Protein AF-A0A920SYB2-F1 (afdb_monomer_lite)

Structure (mmCIF, N/CA/C/O backbone):
data_AF-A0A920SYB2-F1
#
_entry.id   AF-A0A920SYB2-F1
#
loop_
_atom_site.group_PDB
_atom_site.id
_atom_site.type_symbol
_atom_site.label_atom_id
_atom_site.label_alt_id
_atom_site.label_comp_id
_atom_site.label_asym_id
_atom_site.label_entity_id
_atom_site.label_seq_id
_atom_site.pdbx_PDB_ins_code
_atom_site.Cartn_x
_atom_site.Cartn_y
_atom_site.Cartn_z
_atom_site.occupancy
_atom_site.B_iso_or_equiv
_atom_site.auth_seq_id
_atom_site.auth_comp_id
_atom_site.auth_asym_id
_atom_site.auth_atom_id
_atom_site.pdbx_PDB_model_num
ATOM 1 N N . MET A 1 1 ? 16.300 9.277 -24.976 1.00 29.19 1 MET A N 1
ATOM 2 C CA . MET A 1 1 ? 16.272 8.380 -23.801 1.00 29.19 1 MET A CA 1
ATOM 3 C C . MET A 1 1 ? 15.050 8.749 -22.967 1.00 29.19 1 MET A C 1
ATOM 5 O O . MET A 1 1 ? 15.183 9.072 -21.801 1.00 29.19 1 MET A O 1
ATOM 9 N N . ASP A 1 2 ? 13.871 8.707 -23.592 1.00 27.98 2 ASP A N 1
ATOM 10 C CA . ASP A 1 2 ? 12.593 9.144 -23.015 1.00 27.98 2 ASP A CA 1
ATOM 11 C C . ASP A 1 2 ? 11.549 8.061 -23.288 1.00 27.98 2 ASP A C 1
ATOM 13 O O . ASP A 1 2 ? 10.750 8.169 -24.210 1.00 27.98 2 ASP A O 1
ATOM 17 N N . LEU A 1 3 ? 11.624 6.954 -22.547 1.00 25.33 3 LEU A N 1
ATOM 18 C CA . LEU A 1 3 ? 10.639 5.864 -22.627 1.00 25.33 3 LEU A CA 1
ATOM 19 C C . LEU A 1 3 ? 10.120 5.426 -21.245 1.00 25.33 3 LEU A C 1
ATOM 21 O O . LEU A 1 3 ? 9.492 4.381 -21.131 1.00 25.33 3 LEU A O 1
ATOM 25 N N . CYS A 1 4 ? 10.354 6.217 -20.192 1.00 26.23 4 CYS A N 1
ATOM 26 C CA . CYS A 1 4 ? 9.913 5.891 -18.826 1.00 26.23 4 CYS A CA 1
ATOM 27 C C . CYS A 1 4 ? 8.772 6.771 -18.297 1.00 26.23 4 CYS A C 1
ATOM 29 O O . CYS A 1 4 ? 8.444 6.679 -17.117 1.00 26.23 4 CYS A O 1
ATOM 31 N N . HIS A 1 5 ? 8.159 7.604 -19.134 1.00 28.88 5 HIS A N 1
ATOM 32 C CA . HIS A 1 5 ? 7.023 8.420 -18.729 1.00 28.88 5 HIS A CA 1
ATOM 33 C C . HIS A 1 5 ? 5.733 7.845 -19.328 1.00 28.88 5 HIS A C 1
ATOM 35 O O . HIS A 1 5 ? 5.511 7.932 -20.527 1.00 28.88 5 HIS A O 1
ATOM 41 N N . GLU A 1 6 ? 4.947 7.201 -18.453 1.00 29.91 6 GLU A N 1
ATOM 42 C CA . GLU A 1 6 ? 3.501 7.446 -18.245 1.00 29.91 6 GLU A CA 1
ATOM 43 C C . GLU A 1 6 ? 2.546 6.239 -18.191 1.00 29.91 6 GLU A C 1
ATOM 45 O O . GLU A 1 6 ? 1.572 6.329 -17.450 1.00 29.91 6 GLU A O 1
ATOM 50 N N . ASP A 1 7 ? 2.845 5.065 -18.761 1.00 31.47 7 ASP A N 1
ATOM 51 C CA . ASP A 1 7 ? 1.792 4.021 -18.864 1.00 31.47 7 ASP A CA 1
ATOM 52 C C . ASP A 1 7 ? 1.946 2.779 -17.961 1.00 31.47 7 ASP A C 1
ATOM 54 O O . ASP A 1 7 ? 1.024 1.972 -17.847 1.00 31.47 7 ASP A O 1
ATOM 58 N N . TRP A 1 8 ? 3.081 2.603 -17.274 1.00 35.00 8 TRP A N 1
ATOM 59 C CA . TRP A 1 8 ? 3.390 1.341 -16.565 1.00 35.00 8 TRP A CA 1
ATOM 60 C C . TRP A 1 8 ? 3.273 1.406 -15.035 1.00 35.00 8 TRP A C 1
ATOM 62 O O . TRP A 1 8 ? 3.263 0.369 -14.371 1.00 35.00 8 TRP A O 1
ATOM 72 N N . TYR A 1 9 ? 3.136 2.611 -14.474 1.00 39.12 9 TYR A N 1
ATOM 73 C CA . TYR A 1 9 ? 2.966 2.852 -13.035 1.00 39.12 9 TYR A CA 1
ATOM 74 C C . TYR A 1 9 ? 1.532 3.164 -12.620 1.00 39.12 9 TYR A C 1
ATOM 76 O O . TYR A 1 9 ? 1.286 3.553 -11.479 1.00 39.12 9 TYR A O 1
ATOM 84 N N . GLY A 1 10 ? 0.563 2.921 -13.501 1.00 37.44 10 GLY A N 1
ATOM 85 C CA . GLY A 1 10 ? -0.808 2.702 -13.078 1.00 37.44 10 GLY A CA 1
ATOM 86 C C . GLY A 1 10 ? -0.869 1.387 -12.312 1.00 37.44 10 GLY A C 1
ATOM 87 O O . GLY A 1 10 ? -1.329 0.382 -12.847 1.00 37.44 10 GLY A O 1
ATOM 88 N N . SER A 1 11 ? -0.395 1.366 -11.060 1.00 42.59 11 SER A N 1
ATOM 89 C CA . SER A 1 11 ? -0.890 0.387 -10.107 1.00 42.59 11 SER A CA 1
ATOM 90 C C . SER A 1 11 ? -2.401 0.540 -10.171 1.00 42.59 11 SER A C 1
ATOM 92 O O . SER A 1 11 ? -2.944 1.526 -9.669 1.00 42.59 11 SER A O 1
ATOM 94 N N . GLN A 1 12 ? -3.084 -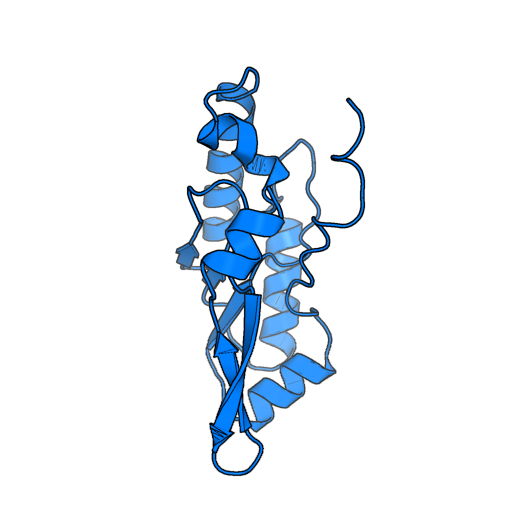0.401 -10.817 1.00 45.69 12 GLN A N 1
ATOM 95 C CA . GLN A 1 12 ? -4.486 -0.666 -10.545 1.00 45.69 12 GLN A CA 1
ATOM 96 C C . GLN A 1 12 ? -4.501 -1.199 -9.107 1.00 45.69 12 GLN A C 1
ATOM 98 O O . GLN A 1 12 ? -4.669 -2.391 -8.862 1.00 45.69 12 GLN A O 1
ATOM 103 N N . GLY A 1 13 ? -4.165 -0.318 -8.156 1.00 53.50 13 GLY A N 1
ATOM 104 C CA . GLY A 1 13 ? -4.329 -0.549 -6.743 1.00 53.50 13 GLY A CA 1
ATOM 105 C C . GLY A 1 13 ? -5.782 -0.920 -6.567 1.00 53.50 13 GLY A C 1
ATOM 106 O O . GLY A 1 13 ? -6.649 -0.428 -7.300 1.00 53.50 13 GLY A O 1
ATOM 107 N N . PHE A 1 14 ? -6.031 -1.856 -5.661 1.00 57.03 14 PHE A N 1
ATOM 108 C CA . PHE A 1 14 ? -7.374 -2.361 -5.442 1.00 57.03 14 PHE A CA 1
ATOM 109 C C . PHE A 1 14 ? -8.348 -1.175 -5.345 1.00 57.03 14 PHE A C 1
ATOM 111 O O . PHE A 1 14 ? -8.120 -0.281 -4.518 1.00 57.03 14 PHE A O 1
ATOM 118 N N . PRO A 1 15 ? -9.372 -1.092 -6.215 1.00 65.19 15 PRO A N 1
ATOM 119 C CA . PRO A 1 15 ? -10.202 0.093 -6.263 1.00 65.19 15 PRO A CA 1
ATOM 120 C C . PRO A 1 15 ? -10.890 0.243 -4.910 1.00 65.19 15 PRO A C 1
ATOM 122 O O . PRO A 1 15 ? -11.601 -0.655 -4.463 1.00 65.19 15 PRO A O 1
ATOM 125 N N . LEU A 1 16 ? -10.690 1.393 -4.257 1.00 76.31 16 LEU A N 1
ATOM 126 C CA . LEU A 1 16 ? -11.352 1.734 -2.992 1.00 76.31 16 LEU A CA 1
ATOM 127 C C . LEU A 1 16 ? -12.825 2.102 -3.234 1.00 76.31 16 LEU A C 1
ATOM 129 O O . LEU A 1 16 ? -13.298 3.190 -2.883 1.00 76.31 16 LEU A O 1
ATOM 133 N N . ASN A 1 17 ? -13.555 1.217 -3.905 1.00 84.88 17 ASN A N 1
ATOM 134 C CA . ASN A 1 17 ? -14.944 1.408 -4.267 1.00 84.88 17 ASN A CA 1
ATOM 135 C C . ASN A 1 17 ? -15.858 0.519 -3.413 1.00 84.88 17 ASN A C 1
ATOM 137 O O . ASN A 1 17 ? -15.467 -0.518 -2.879 1.00 84.88 17 ASN A O 1
ATOM 141 N N . ALA A 1 18 ? -17.100 0.972 -3.268 1.00 90.06 18 ALA A N 1
ATOM 142 C CA . ALA A 1 18 ? -18.080 0.319 -2.413 1.00 90.06 18 ALA A CA 1
ATOM 143 C C . ALA A 1 18 ? -18.476 -1.077 -2.914 1.00 90.06 18 ALA A C 1
ATOM 145 O O . ALA A 1 18 ? -18.876 -1.921 -2.119 1.00 90.06 18 ALA A O 1
ATOM 146 N N . GLU A 1 19 ? -18.405 -1.318 -4.224 1.00 92.12 19 GLU A N 1
ATOM 147 C CA . GLU A 1 19 ? -18.777 -2.600 -4.820 1.00 92.12 19 GLU A CA 1
ATOM 148 C C . GLU A 1 19 ? -17.811 -3.703 -4.386 1.00 92.12 19 GLU A C 1
ATOM 150 O O . GLU A 1 19 ? -18.242 -4.741 -3.889 1.00 92.12 19 GLU A O 1
ATOM 155 N N . ALA A 1 20 ? -16.508 -3.437 -4.473 1.00 90.12 20 ALA A N 1
ATOM 156 C CA . ALA A 1 20 ? -15.474 -4.396 -4.129 1.00 90.12 20 ALA A CA 1
ATOM 157 C C . ALA A 1 20 ? -15.484 -4.736 -2.626 1.00 90.12 20 ALA A C 1
ATOM 159 O O . ALA A 1 20 ? -15.394 -5.907 -2.257 1.00 90.12 20 ALA A O 1
ATOM 160 N N . PHE A 1 21 ? -15.689 -3.742 -1.754 1.00 93.25 21 PHE A N 1
ATOM 161 C CA . PHE A 1 21 ? -15.812 -3.981 -0.311 1.00 93.25 21 PHE A CA 1
ATOM 162 C C . PHE A 1 21 ? -17.095 -4.727 0.069 1.00 93.25 21 PHE A C 1
ATOM 164 O O . PHE A 1 21 ? -17.048 -5.645 0.886 1.00 93.25 21 PHE A O 1
ATOM 171 N N . ARG A 1 22 ? -18.238 -4.415 -0.559 1.00 94.50 22 ARG A N 1
ATOM 172 C CA . ARG A 1 22 ? -19.468 -5.207 -0.362 1.00 94.50 22 ARG A CA 1
ATOM 173 C C . ARG A 1 22 ? -19.272 -6.651 -0.791 1.00 94.50 22 ARG A C 1
ATOM 175 O O . ARG A 1 22 ? -19.703 -7.548 -0.074 1.00 94.50 22 ARG A O 1
ATOM 182 N N . PHE A 1 23 ? -18.615 -6.872 -1.927 1.00 93.94 23 PHE A N 1
ATOM 183 C CA . PHE A 1 23 ? -18.331 -8.212 -2.420 1.00 93.94 23 PHE A CA 1
ATOM 184 C C . PHE A 1 23 ? -17.440 -8.997 -1.446 1.00 93.94 23 PHE A C 1
ATOM 186 O O . PHE A 1 23 ? -17.769 -10.125 -1.090 1.00 93.94 23 PHE A O 1
ATOM 193 N N . MET A 1 24 ? -16.370 -8.385 -0.926 1.00 94.31 24 MET A N 1
ATOM 194 C CA . MET A 1 24 ? -15.534 -8.989 0.122 1.00 94.31 24 MET A CA 1
ATOM 195 C C . MET A 1 24 ? -16.347 -9.376 1.362 1.00 94.31 24 MET A C 1
ATOM 197 O O . MET A 1 24 ? -16.240 -10.506 1.839 1.00 94.31 24 MET A O 1
ATOM 201 N N . ALA A 1 25 ? -17.197 -8.472 1.852 1.00 94.81 25 ALA A N 1
ATOM 202 C CA . ALA A 1 25 ? -18.049 -8.743 3.006 1.00 94.81 25 ALA A CA 1
ATOM 203 C C . ALA A 1 25 ? -19.034 -9.898 2.737 1.00 94.81 25 ALA A C 1
ATOM 205 O O . ALA A 1 25 ? -19.231 -10.757 3.595 1.00 94.81 25 ALA A O 1
ATOM 206 N N . GLN A 1 26 ? -19.607 -9.979 1.531 1.00 96.50 26 GLN A N 1
ATOM 207 C CA . GLN A 1 26 ? -20.484 -11.083 1.114 1.00 96.50 26 GLN A CA 1
ATOM 208 C C . GLN A 1 26 ? -19.759 -12.434 1.056 1.00 96.50 26 GLN A C 1
ATOM 210 O O . GLN A 1 26 ? -20.373 -13.463 1.328 1.00 96.50 26 GLN A O 1
ATOM 215 N N . LEU A 1 27 ? -18.460 -12.436 0.742 1.00 96.94 27 LEU A N 1
ATOM 216 C CA . LEU A 1 27 ? -17.605 -13.625 0.811 1.00 96.94 27 LEU A CA 1
ATOM 217 C C . LEU A 1 27 ? -17.196 -13.999 2.249 1.00 96.94 27 LEU A C 1
ATOM 219 O O . LEU A 1 27 ? -16.536 -15.018 2.445 1.00 96.94 27 LEU A O 1
ATOM 223 N N . GLY A 1 28 ? -17.569 -13.198 3.254 1.00 96.75 28 GLY A N 1
ATOM 224 C CA . GLY A 1 28 ? -17.211 -13.420 4.656 1.00 96.75 28 GLY A CA 1
ATOM 225 C C . GLY A 1 28 ? -15.782 -13.000 5.013 1.00 96.75 28 GLY A C 1
ATOM 226 O O . GLY A 1 28 ? -15.268 -13.419 6.052 1.00 96.75 28 GLY A O 1
ATOM 227 N N . VAL A 1 29 ? -15.131 -12.189 4.171 1.00 96.56 29 VAL A N 1
ATOM 228 C CA . VAL A 1 29 ? -13.819 -11.599 4.475 1.00 96.56 29 VAL A CA 1
ATOM 229 C C . VAL A 1 29 ? -13.951 -10.669 5.681 1.00 96.56 29 VAL A C 1
ATOM 231 O O . VAL A 1 29 ? -14.912 -9.913 5.782 1.00 96.56 29 VAL A O 1
ATOM 234 N N . GLN A 1 30 ? -12.972 -10.718 6.584 1.00 95.88 30 GLN A N 1
ATOM 235 C CA . GLN A 1 30 ? -12.902 -9.851 7.768 1.00 95.88 30 GLN A CA 1
ATOM 236 C C . GLN A 1 30 ? -11.691 -8.921 7.701 1.00 95.88 30 GLN A C 1
ATOM 238 O O . GLN A 1 30 ? -11.809 -7.734 7.985 1.00 95.88 30 GLN A O 1
ATOM 243 N N . ASP A 1 31 ? -10.545 -9.442 7.266 1.00 96.88 31 ASP A N 1
ATOM 244 C CA . ASP A 1 31 ? -9.288 -8.708 7.165 1.00 96.88 31 ASP A CA 1
ATOM 245 C C . ASP A 1 31 ? -8.924 -8.443 5.701 1.00 96.88 31 ASP A C 1
ATOM 247 O O . ASP A 1 31 ? -8.934 -9.346 4.863 1.00 96.88 31 ASP A O 1
ATOM 251 N N . VAL A 1 32 ? -8.568 -7.197 5.403 1.00 94.69 32 VAL A N 1
ATOM 252 C CA . VAL A 1 32 ? -8.216 -6.7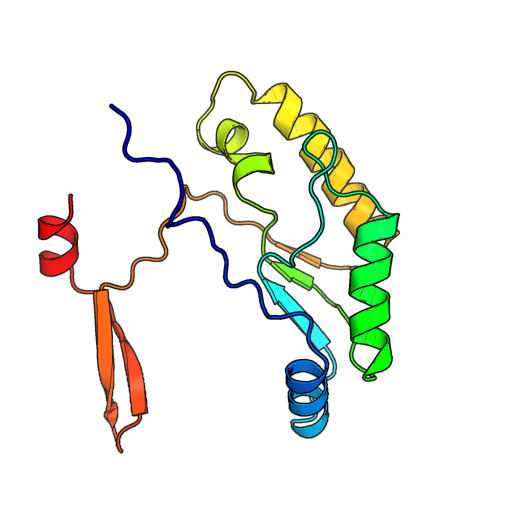29 4.062 1.00 94.69 32 VAL A CA 1
ATOM 253 C C . VAL A 1 32 ? -6.746 -6.336 4.015 1.00 94.69 32 VAL A C 1
ATOM 255 O O . VAL A 1 32 ? -6.230 -5.648 4.903 1.00 94.69 32 VAL A O 1
ATOM 258 N N . VAL A 1 33 ? -6.091 -6.752 2.932 1.00 94.12 33 VAL A N 1
ATOM 259 C CA . VAL A 1 33 ? -4.784 -6.254 2.505 1.00 94.12 33 VAL A CA 1
ATOM 260 C C . VAL A 1 33 ? -4.994 -5.402 1.264 1.00 94.12 33 VAL A C 1
ATOM 262 O O . VAL A 1 33 ? -5.535 -5.884 0.270 1.00 94.12 33 VAL A O 1
ATOM 265 N N . LEU A 1 34 ? -4.576 -4.140 1.311 1.00 92.69 34 LEU A N 1
ATOM 266 C CA . LEU A 1 34 ? -4.626 -3.262 0.145 1.00 92.69 34 LEU A CA 1
ATOM 267 C C . LEU A 1 34 ? -3.246 -3.175 -0.491 1.00 92.69 34 LEU A C 1
ATOM 269 O O . LEU A 1 34 ? -2.295 -2.733 0.153 1.00 92.69 34 LEU A O 1
ATOM 273 N N . ASN A 1 35 ? -3.143 -3.568 -1.759 1.00 90.06 35 ASN A N 1
ATOM 274 C CA . ASN A 1 35 ? -1.917 -3.385 -2.524 1.00 90.06 35 ASN A CA 1
ATOM 275 C C . ASN A 1 35 ? -1.888 -1.983 -3.136 1.00 90.06 35 ASN A C 1
ATOM 277 O O . ASN A 1 35 ? -2.767 -1.650 -3.932 1.00 90.06 35 ASN A O 1
ATOM 281 N N . THR A 1 36 ? -0.888 -1.189 -2.742 1.00 89.94 36 THR A N 1
ATOM 282 C CA . THR A 1 36 ? -0.644 0.188 -3.193 1.00 89.94 36 THR A CA 1
ATOM 283 C C . THR A 1 36 ? -1.945 1.006 -3.252 1.00 89.94 36 THR A C 1
ATOM 285 O O . THR A 1 36 ? -2.377 1.406 -4.337 1.00 89.94 36 THR A O 1
ATOM 288 N N . PRO A 1 37 ? -2.635 1.210 -2.108 1.00 90.56 37 PRO A N 1
ATOM 289 C CA . PRO A 1 37 ? -3.853 2.011 -2.083 1.00 90.56 37 PRO A CA 1
ATOM 290 C C . PRO A 1 37 ? -3.562 3.425 -2.616 1.00 90.56 37 PRO A C 1
ATOM 292 O O . PRO A 1 37 ? -2.449 3.925 -2.434 1.00 90.56 37 PRO A O 1
ATOM 295 N N . PRO A 1 38 ? -4.544 4.099 -3.239 1.00 88.06 38 PRO A N 1
ATOM 296 C CA . PRO A 1 38 ? -4.388 5.425 -3.840 1.00 88.06 38 PRO A CA 1
ATOM 297 C C . PRO A 1 38 ? -4.324 6.542 -2.780 1.00 88.06 38 PRO A C 1
ATOM 299 O O . PRO A 1 38 ? -5.071 7.516 -2.830 1.00 88.06 38 PRO A O 1
ATOM 302 N N . VAL A 1 39 ? -3.446 6.389 -1.789 1.00 93.44 39 VAL A N 1
ATOM 303 C CA . VAL A 1 39 ? -3.132 7.415 -0.797 1.00 93.44 39 VAL A CA 1
ATOM 304 C C . VAL A 1 39 ? -2.311 8.503 -1.501 1.00 93.44 39 VAL A C 1
ATOM 306 O O . VAL A 1 39 ? -1.295 8.172 -2.125 1.00 93.44 39 VAL A O 1
ATOM 309 N N . PRO A 1 40 ? -2.724 9.782 -1.438 1.00 94.31 40 PRO A N 1
ATOM 310 C CA . PRO A 1 40 ? -1.965 10.879 -2.019 1.00 94.31 40 PRO A CA 1
ATOM 311 C C . PRO A 1 40 ? -0.549 10.954 -1.446 1.00 94.31 40 PRO A C 1
ATOM 313 O O . PRO A 1 40 ? -0.355 10.890 -0.233 1.00 94.31 40 PRO A O 1
ATOM 316 N N . VAL A 1 41 ? 0.435 11.139 -2.323 1.00 95.94 41 VAL A N 1
ATOM 317 C CA . VAL A 1 41 ? 1.814 11.422 -1.918 1.00 95.94 41 VAL A CA 1
ATOM 318 C C . VAL A 1 41 ? 1.971 12.936 -1.807 1.00 95.94 41 VAL A C 1
ATOM 320 O O . VAL A 1 41 ? 1.815 13.650 -2.797 1.00 95.94 41 VAL A O 1
ATOM 323 N N . LYS A 1 42 ? 2.265 13.425 -0.603 1.00 96.38 42 LYS A N 1
ATOM 324 C CA . LYS A 1 42 ? 2.506 14.843 -0.303 1.00 96.38 42 LYS A CA 1
ATOM 325 C C . LYS A 1 42 ? 3.937 14.964 0.192 1.00 96.38 42 LYS A C 1
ATOM 327 O O . LYS A 1 42 ? 4.334 14.208 1.069 1.00 96.38 42 LYS A O 1
ATOM 332 N N . ASP A 1 43 ? 4.734 15.825 -0.436 1.00 95.31 43 ASP A N 1
ATOM 333 C CA . ASP A 1 43 ? 6.160 15.996 -0.114 1.00 95.31 43 ASP A CA 1
ATOM 334 C C . ASP A 1 43 ? 6.950 14.669 -0.049 1.00 95.31 43 ASP A C 1
ATOM 336 O O . ASP A 1 43 ? 7.843 14.489 0.773 1.00 95.31 43 ASP A O 1
ATOM 340 N N . GLY A 1 44 ? 6.599 13.704 -0.908 1.00 95.75 44 GLY A N 1
ATOM 341 C CA . GLY A 1 44 ? 7.263 12.397 -0.987 1.00 95.75 44 GLY A CA 1
ATOM 342 C C . GLY A 1 44 ? 6.824 11.356 0.053 1.00 95.75 44 GLY A C 1
ATOM 343 O O . GLY A 1 44 ? 7.369 10.253 0.051 1.00 95.75 44 GLY A O 1
ATOM 344 N N . LYS A 1 45 ? 5.834 11.655 0.903 1.00 97.69 45 LYS A N 1
ATOM 345 C CA . LYS A 1 45 ? 5.341 10.769 1.973 1.00 97.69 45 LYS A CA 1
ATOM 346 C C . LYS A 1 45 ? 3.815 10.634 1.981 1.00 97.69 45 LYS A C 1
ATOM 348 O O . LYS A 1 45 ? 3.104 11.363 1.290 1.00 97.69 45 LYS A O 1
ATOM 353 N N . TRP A 1 46 ? 3.310 9.684 2.767 1.00 98.19 46 TRP A N 1
ATOM 354 C CA . TRP A 1 46 ? 1.887 9.606 3.109 1.00 98.19 46 TRP A CA 1
ATOM 355 C C . TRP A 1 46 ? 1.604 10.289 4.440 1.00 98.19 46 TRP A C 1
ATOM 357 O O . TRP A 1 46 ? 2.287 10.046 5.438 1.00 98.19 46 TRP A O 1
ATOM 367 N N . GLU A 1 47 ? 0.544 11.090 4.465 1.00 98.44 47 GLU A N 1
ATOM 368 C CA . GLU A 1 47 ? 0.077 11.748 5.679 1.00 98.44 47 GLU A CA 1
ATOM 369 C C . GLU A 1 47 ? -0.889 10.855 6.459 1.00 98.44 47 GLU A C 1
ATOM 371 O O . GLU A 1 47 ? -1.708 10.124 5.892 1.00 98.44 47 GLU A O 1
ATOM 376 N N . LEU A 1 48 ? -0.841 10.968 7.787 1.00 98.62 48 LEU A N 1
ATOM 377 C CA . LEU A 1 48 ? -1.713 10.224 8.696 1.00 98.62 48 LEU A CA 1
ATOM 378 C C . LEU A 1 48 ? -3.201 10.386 8.346 1.00 98.62 48 LEU A C 1
ATOM 380 O O . LEU A 1 48 ? -3.947 9.409 8.345 1.00 98.62 48 LEU A O 1
ATOM 384 N N . VAL A 1 49 ? -3.637 11.608 8.029 1.00 98.25 49 VAL A N 1
ATOM 385 C CA . VAL A 1 49 ? -5.048 11.899 7.727 1.00 98.25 49 VAL A CA 1
ATOM 386 C C . VAL A 1 49 ? -5.554 11.128 6.507 1.00 98.25 49 VAL A C 1
ATOM 388 O O . VAL A 1 49 ? -6.676 10.622 6.522 1.00 98.25 49 VAL A O 1
ATOM 391 N N . ASP A 1 50 ? -4.718 10.981 5.479 1.00 98.00 50 ASP A N 1
ATOM 392 C CA . ASP A 1 50 ? -5.099 10.280 4.256 1.00 98.00 50 ASP A CA 1
ATOM 393 C C . ASP A 1 50 ? -5.180 8.763 4.508 1.00 98.00 50 ASP A C 1
ATOM 395 O O . ASP A 1 50 ? -6.107 8.098 4.043 1.00 98.00 50 ASP A O 1
ATOM 399 N N . LEU A 1 51 ? -4.271 8.221 5.328 1.00 98.19 51 LEU A N 1
ATOM 400 C CA . LEU A 1 51 ? -4.290 6.818 5.760 1.00 98.19 51 LEU A CA 1
ATOM 401 C C . LEU A 1 51 ? -5.515 6.484 6.619 1.00 98.19 51 LEU A C 1
ATOM 403 O O . LEU A 1 51 ? -6.156 5.453 6.409 1.00 98.19 51 LEU A O 1
ATOM 407 N N . VAL A 1 52 ? -5.879 7.372 7.548 1.00 98.19 52 VAL A N 1
ATOM 408 C CA . VAL A 1 52 ? -7.112 7.245 8.340 1.00 98.19 52 VAL A CA 1
ATOM 409 C C . VAL A 1 52 ? -8.341 7.276 7.431 1.00 98.19 52 VAL A C 1
ATOM 411 O O . VAL A 1 52 ? -9.264 6.492 7.634 1.00 98.19 52 VAL A O 1
ATOM 414 N N . GLY A 1 53 ? -8.342 8.116 6.391 1.00 96.25 53 GLY A N 1
ATOM 415 C CA . GLY A 1 53 ? -9.406 8.145 5.387 1.00 96.25 53 GLY A CA 1
ATOM 416 C C . GLY A 1 53 ? -9.585 6.804 4.669 1.00 96.25 53 GLY A C 1
ATOM 417 O O . GLY A 1 53 ? -10.710 6.313 4.555 1.00 96.25 53 GLY A O 1
ATOM 418 N N . VAL A 1 54 ? -8.485 6.172 4.243 1.00 95.12 54 VAL A N 1
ATOM 419 C CA . VAL A 1 54 ? -8.527 4.831 3.634 1.00 95.12 54 VAL A CA 1
ATOM 420 C C . VAL A 1 54 ? -9.051 3.792 4.622 1.00 95.12 54 VAL A C 1
ATOM 422 O O . VAL A 1 54 ? -9.949 3.027 4.272 1.00 95.12 54 VAL A O 1
ATOM 425 N N . LYS A 1 55 ? -8.537 3.783 5.857 1.00 96.12 55 LYS A N 1
ATOM 426 C CA . LYS A 1 55 ? -8.983 2.854 6.902 1.00 96.12 55 LYS A CA 1
ATOM 427 C C . LYS A 1 55 ? -10.483 2.989 7.177 1.00 96.12 55 LYS A C 1
ATOM 429 O O . LYS A 1 55 ? -11.194 1.993 7.125 1.00 96.12 55 LYS A O 1
ATOM 434 N N . ASN A 1 56 ? -10.973 4.208 7.401 1.00 96.06 56 ASN A N 1
ATOM 435 C CA . ASN A 1 56 ? -12.386 4.458 7.695 1.00 96.06 56 ASN A CA 1
ATOM 436 C C . ASN A 1 56 ? -13.295 3.958 6.569 1.00 96.06 56 ASN A C 1
ATOM 438 O O . ASN A 1 56 ? -14.340 3.372 6.830 1.00 96.06 56 ASN A O 1
ATOM 442 N N . ARG A 1 57 ? -12.872 4.127 5.312 1.00 94.19 57 ARG A N 1
ATOM 443 C CA . ARG A 1 57 ? -13.638 3.649 4.161 1.00 94.19 57 ARG A CA 1
ATOM 444 C C . ARG A 1 57 ? -13.716 2.124 4.077 1.00 94.19 57 ARG A C 1
ATOM 446 O O . ARG A 1 57 ? -14.697 1.615 3.553 1.00 94.19 57 ARG A O 1
ATOM 453 N N . VAL A 1 58 ? -12.708 1.400 4.564 1.00 95.25 58 VAL A N 1
ATOM 454 C CA . VAL A 1 58 ? -12.763 -0.066 4.707 1.00 95.25 58 VAL A CA 1
ATOM 455 C C . VAL A 1 58 ? -13.693 -0.444 5.867 1.00 95.25 58 VAL A C 1
ATOM 457 O O . VAL A 1 58 ? -14.577 -1.286 5.695 1.00 95.25 58 VAL A O 1
ATOM 460 N N . ASP A 1 59 ? -13.552 0.236 7.009 1.00 95.44 59 ASP A N 1
ATOM 461 C CA . ASP A 1 59 ? -14.343 -0.009 8.223 1.00 95.44 59 ASP A CA 1
ATOM 462 C C . ASP A 1 59 ? -15.858 0.192 8.003 1.00 95.44 59 ASP A C 1
ATOM 464 O O . ASP A 1 59 ? -16.667 -0.532 8.585 1.00 95.44 59 ASP A O 1
ATOM 468 N N . GLU A 1 60 ? -16.263 1.113 7.117 1.00 96.00 60 GLU A N 1
ATOM 469 C CA . GLU A 1 60 ? -17.667 1.351 6.721 1.00 96.00 60 GLU A CA 1
ATOM 470 C C . GLU A 1 60 ? -18.390 0.095 6.196 1.00 96.00 60 GLU A C 1
ATOM 472 O O . GLU A 1 60 ? -19.621 0.031 6.227 1.00 96.00 60 GLU A O 1
ATOM 477 N N . PHE A 1 61 ? -17.649 -0.915 5.732 1.00 95.81 61 PHE A N 1
ATOM 478 C CA . PHE A 1 61 ? -18.196 -2.172 5.211 1.00 95.81 61 PHE A CA 1
ATOM 479 C C . PHE A 1 61 ? -18.078 -3.334 6.205 1.00 95.81 61 PHE A C 1
ATOM 481 O O . PHE A 1 61 ? -18.318 -4.481 5.832 1.00 95.81 61 PHE A O 1
ATOM 488 N N . GLY A 1 62 ? -17.717 -3.058 7.464 1.00 95.94 62 GLY A N 1
ATOM 489 C CA . GLY A 1 62 ? -17.485 -4.090 8.479 1.00 95.94 62 GLY A CA 1
ATOM 490 C C . GLY A 1 62 ? -16.215 -4.912 8.236 1.00 95.94 62 GLY A C 1
ATOM 491 O O . GLY A 1 62 ? -16.068 -5.993 8.801 1.00 95.94 62 GLY A O 1
ATOM 492 N N . LEU A 1 63 ? -15.316 -4.409 7.389 1.00 97.00 63 LEU A N 1
ATOM 493 C CA . LEU A 1 63 ? -14.010 -4.989 7.102 1.00 97.00 63 LEU A CA 1
ATOM 494 C C . LEU A 1 63 ? -12.946 -4.306 7.965 1.00 97.00 63 LEU A C 1
ATOM 496 O O . LEU A 1 63 ? -13.128 -3.179 8.412 1.00 97.00 63 LEU A O 1
ATOM 500 N N . LYS A 1 64 ? -11.803 -4.959 8.154 1.00 97.62 64 LYS A N 1
ATOM 501 C CA . LYS A 1 64 ? -10.655 -4.415 8.878 1.00 97.62 64 LYS A CA 1
ATOM 502 C C . LYS A 1 64 ? -9.461 -4.283 7.946 1.00 97.62 64 LYS A C 1
ATOM 504 O O . LYS A 1 64 ? -8.993 -5.272 7.386 1.00 97.62 64 LYS A O 1
ATOM 509 N N . LEU A 1 65 ? -8.916 -3.075 7.814 1.00 97.00 65 LEU A N 1
ATOM 510 C CA . LEU A 1 65 ? -7.652 -2.873 7.106 1.00 97.00 65 LEU A CA 1
ATOM 511 C C . LEU A 1 65 ? -6.480 -3.368 7.966 1.00 97.00 65 LEU A C 1
ATOM 513 O O . LEU A 1 65 ? -6.025 -2.673 8.874 1.00 97.00 65 LEU A O 1
ATOM 517 N N . THR A 1 66 ? -5.993 -4.573 7.675 1.00 97.38 66 THR A N 1
ATOM 518 C CA . THR A 1 66 ? -4.953 -5.235 8.479 1.00 97.38 66 THR A CA 1
ATOM 519 C C . THR A 1 66 ? -3.561 -5.063 7.892 1.00 97.38 66 THR A C 1
ATOM 521 O O . THR A 1 66 ? -2.592 -5.016 8.650 1.00 97.38 66 THR A O 1
ATOM 524 N N . ALA A 1 67 ? -3.439 -4.907 6.572 1.00 97.00 67 ALA A N 1
ATOM 525 C CA . ALA A 1 67 ? -2.147 -4.612 5.971 1.00 97.00 67 ALA A CA 1
ATOM 526 C C . ALA A 1 67 ? -2.226 -3.686 4.759 1.00 97.00 67 ALA A C 1
ATOM 528 O O . ALA A 1 67 ? -3.198 -3.695 4.001 1.00 97.00 67 ALA A O 1
ATOM 529 N N . ILE A 1 68 ? -1.139 -2.951 4.541 1.00 96.00 68 ILE A N 1
ATOM 530 C CA . ILE A 1 68 ? -0.839 -2.332 3.251 1.00 96.00 68 ILE A CA 1
ATOM 531 C C . ILE A 1 68 ? 0.339 -3.073 2.624 1.00 96.00 68 ILE A C 1
ATOM 533 O O . ILE A 1 68 ? 1.389 -3.229 3.252 1.00 96.00 68 ILE A O 1
ATOM 537 N N . GLU A 1 69 ? 0.157 -3.506 1.379 1.00 92.31 69 GLU A N 1
ATOM 538 C CA . GLU A 1 69 ? 1.206 -4.095 0.557 1.00 92.31 69 GLU A CA 1
ATOM 539 C C . GLU A 1 69 ? 1.721 -3.061 -0.448 1.00 92.31 69 GLU A C 1
ATOM 541 O O . GLU A 1 69 ? 1.079 -2.769 -1.451 1.00 92.31 69 GLU A O 1
ATOM 546 N N . ASN A 1 70 ? 2.927 -2.560 -0.191 1.00 91.25 70 ASN A N 1
ATOM 547 C CA . ASN A 1 70 ? 3.657 -1.534 -0.934 1.00 91.25 70 ASN A CA 1
ATOM 548 C C . ASN A 1 70 ? 3.112 -0.102 -0.801 1.00 91.25 70 ASN A C 1
ATOM 550 O O . ASN A 1 70 ? 1.916 0.169 -0.885 1.00 91.25 70 ASN A O 1
ATOM 554 N N . THR A 1 71 ? 4.046 0.840 -0.680 1.00 92.94 71 THR A N 1
ATOM 555 C CA . THR A 1 71 ? 3.867 2.233 -1.105 1.00 92.94 71 THR A CA 1
ATOM 556 C C . THR A 1 71 ? 4.067 2.372 -2.615 1.00 92.94 71 THR A C 1
ATOM 558 O O . THR A 1 71 ? 4.609 1.461 -3.262 1.00 92.94 71 THR A O 1
ATOM 561 N N . GLN A 1 72 ? 3.705 3.525 -3.190 1.00 90.69 72 GLN A N 1
ATOM 562 C CA . GLN A 1 72 ? 4.090 3.848 -4.566 1.00 90.69 72 GLN A CA 1
ATOM 563 C C . GLN A 1 72 ? 5.617 3.759 -4.713 1.00 90.69 72 GLN A C 1
ATOM 565 O O . GLN A 1 72 ? 6.370 4.171 -3.825 1.00 90.69 72 GLN A O 1
ATOM 570 N N . ILE A 1 73 ? 6.098 3.203 -5.831 1.00 88.75 73 ILE A N 1
ATOM 571 C CA . ILE A 1 73 ? 7.541 2.981 -6.026 1.00 88.75 73 ILE A CA 1
ATOM 572 C C . ILE A 1 73 ? 8.333 4.294 -6.004 1.00 88.75 73 ILE A C 1
ATOM 574 O O . ILE A 1 73 ? 9.485 4.319 -5.565 1.00 88.75 73 ILE A O 1
ATOM 578 N N . ASP A 1 74 ? 7.698 5.394 -6.414 1.00 89.81 74 ASP A N 1
ATOM 579 C CA . ASP A 1 74 ? 8.320 6.711 -6.512 1.00 89.81 74 ASP A CA 1
ATOM 580 C C . ASP A 1 74 ? 8.777 7.237 -5.151 1.00 89.81 74 ASP A C 1
ATOM 582 O O . ASP A 1 74 ? 9.711 8.032 -5.083 1.00 89.81 74 ASP A O 1
ATOM 586 N N . MET A 1 75 ? 8.211 6.704 -4.066 1.00 94.00 75 MET A N 1
ATOM 587 C CA . MET A 1 75 ? 8.602 7.019 -2.695 1.00 94.00 75 MET A CA 1
ATOM 588 C C . MET A 1 75 ? 9.907 6.332 -2.262 1.00 94.00 75 MET A C 1
ATOM 590 O O . MET A 1 75 ? 10.507 6.767 -1.287 1.00 94.00 75 MET A O 1
ATOM 594 N N . ARG A 1 76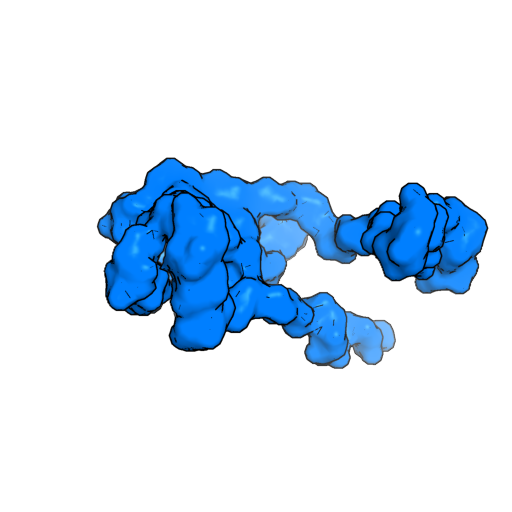 ? 10.359 5.264 -2.948 1.00 93.00 76 ARG A N 1
ATOM 595 C CA . ARG A 1 76 ? 11.509 4.442 -2.500 1.00 93.00 76 ARG A CA 1
ATOM 596 C C . ARG A 1 76 ? 12.483 3.962 -3.588 1.00 93.00 76 ARG A C 1
ATOM 598 O O . ARG A 1 76 ? 13.411 3.213 -3.292 1.00 93.00 76 ARG A O 1
ATOM 605 N N . HIS A 1 77 ? 12.295 4.320 -4.857 1.00 93.00 77 HIS A N 1
ATOM 606 C CA . HIS A 1 77 ? 13.139 3.811 -5.949 1.00 93.00 77 HIS A CA 1
ATOM 607 C C . HIS A 1 77 ? 14.619 4.229 -5.861 1.00 93.00 77 HIS A C 1
ATOM 609 O O . HIS A 1 77 ? 15.482 3.433 -6.226 1.00 93.00 77 HIS A O 1
ATOM 615 N N . HIS A 1 78 ? 14.942 5.420 -5.342 1.00 94.88 78 HIS A N 1
ATOM 616 C CA . HIS A 1 78 ? 16.329 5.812 -5.073 1.00 94.88 78 HIS A CA 1
ATOM 617 C C . HIS A 1 78 ? 16.916 5.035 -3.889 1.00 94.88 78 HIS A C 1
ATOM 619 O O . HIS A 1 78 ? 18.102 4.718 -3.936 1.00 94.88 78 HIS A O 1
ATOM 625 N N . MET A 1 79 ? 16.109 4.657 -2.887 1.00 94.44 79 MET A N 1
ATOM 626 C CA . MET A 1 79 ? 16.552 3.747 -1.817 1.00 94.44 79 MET A CA 1
ATOM 627 C C . MET A 1 79 ? 16.946 2.373 -2.370 1.00 94.44 79 MET A C 1
ATOM 629 O O . MET A 1 79 ? 17.968 1.814 -1.984 1.00 94.44 79 MET A O 1
ATOM 633 N N . ILE A 1 80 ? 16.152 1.843 -3.306 1.00 93.06 80 ILE A N 1
ATOM 634 C CA . ILE A 1 80 ? 16.406 0.540 -3.938 1.00 93.06 80 ILE A CA 1
ATOM 635 C C . ILE A 1 80 ? 17.646 0.594 -4.842 1.00 93.06 80 ILE A C 1
ATOM 637 O O . ILE A 1 80 ? 18.456 -0.329 -4.823 1.00 93.06 80 ILE A O 1
ATOM 641 N N . ALA A 1 81 ? 17.788 1.652 -5.644 1.00 93.38 81 ALA A N 1
ATOM 642 C CA . ALA A 1 81 ? 18.837 1.762 -6.659 1.00 93.38 81 ALA A CA 1
ATOM 643 C C . ALA A 1 81 ? 20.141 2.421 -6.167 1.00 93.38 81 ALA A C 1
ATOM 645 O O . ALA A 1 81 ? 21.089 2.520 -6.942 1.00 93.38 81 ALA A O 1
ATOM 646 N N . GLY A 1 82 ? 20.195 2.912 -4.923 1.00 94.75 82 GLY A N 1
ATOM 647 C CA . GLY A 1 82 ? 21.324 3.715 -4.434 1.00 94.75 82 GLY A CA 1
ATOM 648 C C . GLY A 1 82 ? 21.464 5.053 -5.171 1.00 94.75 82 GLY A C 1
ATOM 649 O O . GLY A 1 82 ? 22.571 5.502 -5.456 1.00 94.75 82 GLY A O 1
ATOM 650 N N . GLY A 1 83 ? 20.340 5.661 -5.555 1.00 95.75 83 GLY A N 1
ATOM 651 C CA . GLY A 1 83 ? 20.323 6.890 -6.346 1.00 95.75 83 GLY A CA 1
ATOM 652 C C . GLY A 1 83 ? 20.497 8.171 -5.510 1.00 95.75 83 GLY A C 1
ATOM 653 O O . GLY A 1 83 ? 20.477 8.126 -4.284 1.00 95.75 83 GLY A O 1
ATOM 654 N N . PRO A 1 84 ? 20.582 9.351 -6.156 1.00 97.56 84 PRO A N 1
ATOM 655 C CA . PRO A 1 84 ? 20.936 10.612 -5.487 1.00 97.56 84 PRO A CA 1
ATOM 656 C C . PRO A 1 84 ? 19.945 11.104 -4.417 1.00 97.56 84 PRO A C 1
ATOM 658 O O . PRO A 1 84 ? 20.340 11.877 -3.554 1.00 97.56 84 PRO A O 1
ATOM 661 N N . ARG A 1 85 ? 18.678 10.665 -4.444 1.00 97.50 85 ARG A N 1
ATOM 662 C CA . ARG A 1 85 ? 17.649 11.030 -3.449 1.00 97.50 85 ARG A CA 1
ATOM 663 C C . ARG A 1 85 ? 17.479 9.984 -2.340 1.00 97.50 85 ARG A C 1
ATOM 665 O O . ARG A 1 85 ? 16.410 9.896 -1.746 1.00 97.50 85 ARG A O 1
ATOM 672 N N . PHE A 1 86 ? 18.493 9.148 -2.102 1.00 97.44 86 PHE A N 1
ATOM 673 C CA . PHE A 1 86 ? 18.431 8.072 -1.108 1.00 97.44 86 PHE A CA 1
ATOM 674 C C . PHE A 1 86 ? 18.005 8.586 0.274 1.00 97.44 86 PHE A C 1
ATOM 676 O O . PHE A 1 86 ? 17.026 8.088 0.821 1.00 97.44 86 PHE A O 1
ATOM 683 N N . GLU A 1 87 ? 18.701 9.598 0.801 1.00 98.50 87 GLU A N 1
ATOM 684 C CA . GLU A 1 87 ? 18.456 10.126 2.153 1.00 98.50 87 GLU A CA 1
ATOM 685 C C . GLU A 1 87 ? 17.062 10.753 2.283 1.00 98.50 87 GLU A C 1
ATOM 687 O O . GLU A 1 87 ? 16.318 10.431 3.202 1.00 98.50 87 GLU A O 1
ATOM 692 N N . GLU A 1 88 ? 16.657 11.565 1.303 1.00 98.19 88 GLU A N 1
ATOM 693 C CA . GLU A 1 88 ? 15.320 12.173 1.259 1.00 98.19 88 GLU A CA 1
ATOM 694 C C . GLU A 1 88 ? 14.211 11.105 1.282 1.00 98.19 88 GLU A C 1
ATOM 696 O O . GLU A 1 88 ? 13.248 11.196 2.044 1.00 98.19 88 GLU A O 1
ATOM 701 N N . GLN A 1 89 ? 14.344 10.059 0.459 1.00 97.75 89 GLN A N 1
ATOM 702 C CA . GLN A 1 89 ? 13.372 8.967 0.431 1.00 97.75 89 GLN A CA 1
ATOM 703 C C . GLN A 1 89 ? 13.400 8.132 1.711 1.00 97.75 89 GLN A C 1
ATOM 705 O O . GLN A 1 89 ? 12.341 7.713 2.173 1.00 97.75 89 GLN A O 1
ATOM 710 N N . LEU A 1 90 ? 14.574 7.915 2.310 1.00 98.25 90 LEU A N 1
ATOM 711 C CA . LEU A 1 90 ? 14.696 7.220 3.588 1.00 98.25 90 LEU A CA 1
ATOM 712 C C . LEU A 1 90 ? 13.930 7.967 4.687 1.00 98.25 90 LEU A C 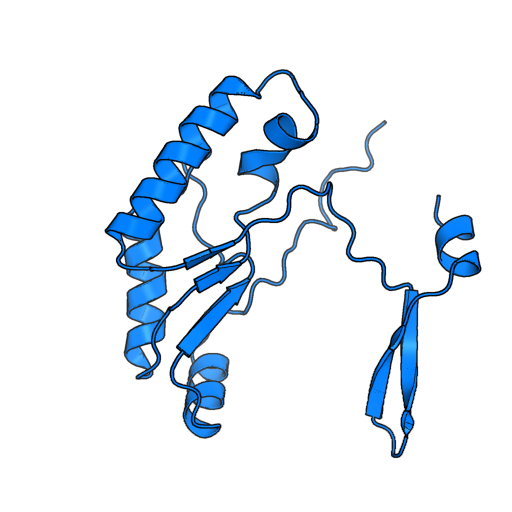1
ATOM 714 O O . LEU A 1 90 ? 13.108 7.356 5.372 1.00 98.25 90 LEU A O 1
ATOM 718 N N . GLU A 1 91 ? 14.143 9.276 4.823 1.00 98.56 91 GLU A N 1
ATOM 719 C CA . GLU A 1 91 ? 13.445 10.116 5.803 1.00 98.56 91 GLU A CA 1
ATOM 720 C C . GLU A 1 91 ? 11.922 10.096 5.590 1.00 98.56 91 GLU A C 1
ATOM 722 O O . GLU A 1 91 ? 11.157 9.833 6.525 1.00 98.56 91 GLU A O 1
ATOM 727 N N . ASN A 1 92 ? 11.472 10.275 4.346 1.00 98.50 92 ASN A N 1
ATOM 728 C CA . ASN A 1 92 ? 10.053 10.247 3.988 1.00 98.50 92 ASN A CA 1
ATOM 729 C C . ASN A 1 92 ? 9.397 8.879 4.221 1.00 98.50 92 ASN A C 1
ATOM 731 O O . ASN A 1 92 ? 8.246 8.797 4.668 1.00 98.50 92 ASN A O 1
ATOM 735 N N . MET A 1 93 ? 10.116 7.788 3.948 1.00 98.06 93 MET A N 1
ATOM 736 C CA . MET A 1 93 ? 9.629 6.432 4.187 1.00 98.06 93 MET A CA 1
ATOM 737 C C . MET A 1 93 ? 9.550 6.107 5.677 1.00 98.06 93 MET A C 1
ATOM 739 O O . MET A 1 93 ? 8.582 5.472 6.096 1.00 98.06 93 MET A O 1
ATOM 743 N N . LEU A 1 94 ? 10.505 6.566 6.493 1.00 98.44 94 LEU A N 1
ATOM 744 C CA . LEU A 1 94 ? 10.423 6.431 7.950 1.00 98.44 94 LEU A CA 1
ATOM 745 C C . LEU A 1 94 ? 9.173 7.126 8.497 1.00 98.44 94 LEU A C 1
ATOM 747 O O . LEU A 1 94 ? 8.462 6.545 9.318 1.00 98.44 94 LEU A O 1
ATOM 751 N N . GLU A 1 95 ? 8.872 8.334 8.019 1.00 98.69 95 GLU A N 1
ATOM 752 C CA . GLU A 1 95 ? 7.667 9.059 8.426 1.00 98.69 95 GLU A CA 1
ATOM 753 C C . GLU A 1 95 ? 6.385 8.377 7.936 1.00 98.69 95 GLU A C 1
ATOM 755 O O . GLU A 1 95 ? 5.438 8.199 8.700 1.00 98.69 95 GLU A O 1
ATOM 760 N N . THR A 1 96 ? 6.384 7.886 6.697 1.00 98.56 96 THR A N 1
ATOM 761 C CA . THR A 1 96 ? 5.272 7.102 6.143 1.00 98.56 96 THR A CA 1
ATOM 762 C C . THR A 1 96 ? 4.985 5.859 6.991 1.00 98.56 96 THR A C 1
ATOM 764 O O . THR A 1 96 ? 3.834 5.605 7.339 1.00 98.56 96 THR A O 1
ATOM 767 N N . ILE A 1 97 ? 6.015 5.101 7.386 1.00 98.44 97 ILE A N 1
ATOM 768 C CA . ILE A 1 97 ? 5.863 3.895 8.217 1.00 98.44 97 ILE A CA 1
ATOM 769 C C . ILE A 1 97 ? 5.295 4.244 9.597 1.00 98.44 97 ILE A C 1
ATOM 771 O O . ILE A 1 97 ? 4.395 3.553 10.081 1.00 98.44 97 ILE A O 1
ATOM 775 N N . LYS A 1 98 ? 5.766 5.333 10.219 1.00 98.69 98 LYS A N 1
ATOM 776 C CA . LYS A 1 98 ? 5.190 5.831 11.479 1.00 98.69 98 LYS A CA 1
ATOM 777 C C . LYS A 1 98 ? 3.720 6.200 11.307 1.00 98.69 98 LYS A C 1
ATOM 779 O O . LYS A 1 98 ? 2.907 5.811 12.139 1.00 98.69 98 LYS A O 1
ATOM 784 N N . ASN A 1 99 ? 3.365 6.894 10.227 1.00 98.75 99 ASN A N 1
ATOM 785 C CA . ASN A 1 99 ? 1.986 7.286 9.944 1.00 98.75 99 ASN A CA 1
ATOM 786 C C . ASN A 1 99 ? 1.068 6.081 9.701 1.00 98.75 99 ASN A C 1
ATOM 788 O O . ASN A 1 99 ? -0.060 6.088 10.187 1.00 98.75 99 ASN A O 1
ATOM 792 N N . ILE A 1 100 ? 1.547 5.022 9.038 1.00 98.56 100 ILE A N 1
ATOM 793 C CA . ILE A 1 100 ? 0.806 3.754 8.896 1.00 98.56 100 ILE A CA 1
ATOM 794 C C . ILE A 1 100 ? 0.509 3.154 10.278 1.00 98.56 100 ILE A C 1
ATOM 796 O O . ILE A 1 100 ? -0.639 2.809 10.569 1.00 98.56 100 ILE A O 1
ATOM 800 N N . GLY A 1 101 ? 1.515 3.101 11.157 1.00 98.38 101 GLY A N 1
ATOM 801 C CA . GLY A 1 101 ? 1.338 2.640 12.536 1.00 98.38 101 GLY A CA 1
ATOM 802 C C . GLY A 1 101 ? 0.367 3.516 13.337 1.00 98.38 101 GLY A C 1
ATOM 803 O O . GLY A 1 101 ? -0.545 2.999 13.978 1.00 98.38 101 GLY A O 1
ATOM 804 N N . ASN A 1 102 ? 0.505 4.841 13.246 1.00 98.62 102 ASN A N 1
ATOM 805 C CA . ASN A 1 102 ? -0.364 5.814 13.918 1.00 98.62 102 ASN A CA 1
ATOM 806 C C . ASN A 1 102 ? -1.815 5.772 13.407 1.00 98.62 102 ASN A C 1
ATOM 808 O O . ASN A 1 102 ? -2.736 6.062 14.166 1.00 98.62 102 ASN A O 1
ATOM 812 N N . ALA A 1 103 ? -2.037 5.375 12.150 1.00 98.44 103 ALA A N 1
ATOM 81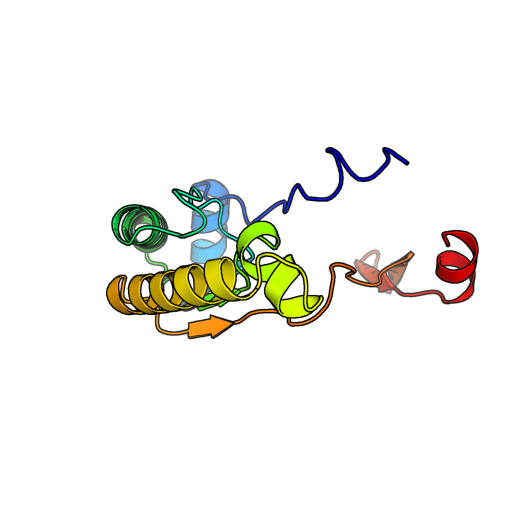3 C CA . ALA A 1 103 ? -3.371 5.131 11.599 1.00 98.44 103 ALA A CA 1
ATOM 814 C C . ALA A 1 103 ? -4.018 3.845 12.152 1.00 98.44 103 ALA A C 1
ATOM 816 O O . ALA A 1 103 ? -5.189 3.574 11.879 1.00 98.44 103 ALA A O 1
ATOM 817 N N . GLY A 1 104 ? -3.275 3.042 12.922 1.00 97.81 104 GLY A N 1
ATOM 818 C CA . GLY A 1 104 ? -3.738 1.774 13.478 1.00 97.81 104 GLY A CA 1
ATOM 819 C C . GLY A 1 104 ? -3.698 0.615 12.482 1.00 97.81 104 GLY A C 1
ATOM 820 O O . GLY A 1 104 ? -4.413 -0.366 12.682 1.00 97.81 104 GLY A O 1
ATOM 821 N N . ILE A 1 105 ? -2.896 0.717 11.416 1.00 98.31 105 ILE A N 1
ATOM 822 C CA . ILE A 1 105 ? -2.706 -0.351 10.427 1.00 98.31 105 ILE A CA 1
ATOM 823 C C . ILE A 1 105 ? -1.491 -1.183 10.869 1.00 98.31 105 ILE A C 1
ATOM 825 O O . ILE A 1 105 ? -0.365 -0.685 10.840 1.00 98.31 105 ILE A O 1
ATOM 829 N N . PRO A 1 106 ? -1.683 -2.436 11.316 1.00 97.44 106 PRO A N 1
ATOM 830 C CA . PRO A 1 106 ? -0.654 -3.155 12.067 1.00 97.44 106 PRO A CA 1
ATOM 831 C C . PRO A 1 106 ? 0.453 -3.762 11.199 1.00 97.44 106 PRO A C 1
ATOM 833 O O . PRO A 1 106 ? 1.511 -4.099 11.727 1.00 97.44 106 PRO A O 1
ATOM 836 N N . VAL A 1 107 ? 0.226 -3.939 9.894 1.00 98.25 107 VAL A N 1
ATOM 837 C CA . VAL A 1 107 ? 1.185 -4.593 8.998 1.00 98.25 107 VAL A CA 1
ATOM 838 C C . VAL A 1 107 ? 1.464 -3.718 7.782 1.00 98.25 107 VAL A C 1
ATOM 840 O O . VAL A 1 107 ? 0.562 -3.314 7.051 1.00 98.25 107 VAL A O 1
ATOM 843 N N . TYR A 1 108 ? 2.745 -3.476 7.532 1.00 97.50 108 TYR A N 1
ATOM 844 C CA . TYR A 1 108 ? 3.224 -2.874 6.298 1.00 97.50 108 TYR A CA 1
ATOM 845 C C . TYR A 1 108 ? 4.225 -3.816 5.642 1.00 97.50 108 TYR A C 1
ATOM 847 O O . TYR A 1 108 ? 5.194 -4.241 6.273 1.00 97.50 108 TYR A O 1
ATOM 855 N N . THR A 1 109 ? 3.990 -4.145 4.377 1.00 94.25 109 THR A N 1
ATOM 856 C CA . THR A 1 109 ? 4.926 -4.923 3.567 1.00 94.25 109 THR A CA 1
ATOM 857 C C . THR A 1 109 ? 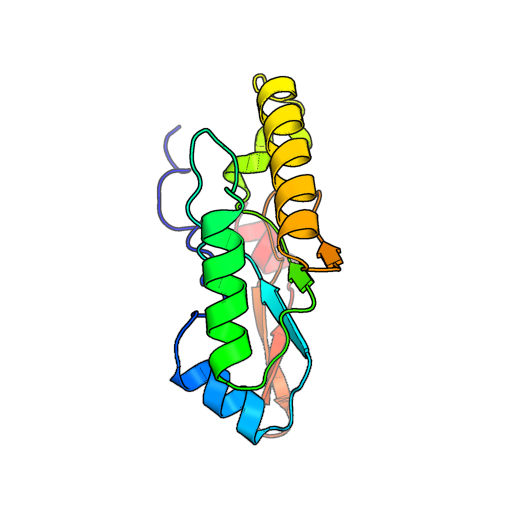5.394 -4.082 2.390 1.00 94.25 109 THR A C 1
ATOM 859 O O . THR A 1 109 ? 4.676 -3.218 1.889 1.00 94.25 109 THR A O 1
ATOM 862 N N . MET A 1 110 ? 6.625 -4.314 1.941 1.00 89.69 110 MET A N 1
ATOM 863 C CA . MET A 1 110 ? 7.156 -3.634 0.767 1.00 89.69 110 MET A CA 1
ATOM 864 C C . MET A 1 110 ? 8.078 -4.546 -0.023 1.00 89.69 110 MET A C 1
ATOM 866 O O . MET A 1 110 ? 8.810 -5.362 0.538 1.00 89.69 110 MET A O 1
ATOM 870 N N . SER A 1 111 ? 8.091 -4.362 -1.336 1.00 87.44 111 SER A N 1
ATOM 871 C CA . SER A 1 111 ? 9.069 -4.996 -2.203 1.00 87.44 111 SER A CA 1
ATOM 872 C C . SER A 1 111 ? 10.357 -4.170 -2.283 1.00 87.44 111 SER A C 1
ATOM 874 O O . SER A 1 111 ? 10.306 -2.963 -2.537 1.00 87.44 111 SER A O 1
ATOM 876 N N . TRP A 1 112 ? 11.507 -4.843 -2.174 1.00 88.94 112 TRP A N 1
ATOM 877 C CA . TRP A 1 112 ? 12.842 -4.267 -2.416 1.00 88.94 112 TRP A CA 1
ATOM 878 C C . TRP A 1 112 ? 13.385 -4.560 -3.826 1.00 88.94 112 TRP A C 1
ATOM 880 O O . TRP A 1 112 ? 14.576 -4.473 -4.103 1.00 88.94 112 TRP A O 1
ATOM 890 N N . ARG A 1 113 ? 12.498 -4.959 -4.738 1.00 81.38 113 ARG A N 1
ATOM 891 C CA . ARG A 1 113 ? 12.814 -5.151 -6.156 1.00 81.38 113 ARG A CA 1
ATOM 892 C C . ARG A 1 113 ? 12.441 -3.899 -6.939 1.00 81.38 113 ARG A C 1
ATOM 894 O O . ARG A 1 113 ? 11.396 -3.303 -6.668 1.00 81.38 113 ARG A O 1
ATOM 901 N N . TYR A 1 114 ? 13.240 -3.566 -7.948 1.00 68.75 114 TYR A N 1
ATOM 902 C CA . TYR A 1 114 ? 12.795 -2.667 -9.010 1.00 68.75 114 TYR A CA 1
ATOM 903 C C . TYR A 1 114 ? 11.610 -3.326 -9.749 1.00 68.75 114 TYR A C 1
ATOM 905 O O . TYR A 1 114 ? 11.576 -4.560 -9.857 1.00 68.75 114 TYR A O 1
ATOM 913 N N . PRO A 1 115 ? 10.590 -2.569 -10.182 1.00 62.50 115 PRO A N 1
ATOM 914 C CA . PRO A 1 115 ? 9.326 -3.142 -10.617 1.00 62.50 115 PRO A CA 1
ATOM 915 C C . PRO A 1 115 ? 9.494 -4.077 -11.811 1.00 62.50 115 PRO A C 1
ATOM 917 O O . PRO A 1 115 ? 9.910 -3.689 -12.895 1.00 62.50 115 PRO A O 1
ATOM 920 N N . ARG A 1 116 ? 9.135 -5.335 -11.558 1.00 60.22 116 ARG A N 1
ATOM 921 C CA . ARG A 1 116 ? 8.648 -6.331 -12.514 1.00 60.22 116 ARG A CA 1
ATOM 922 C C . ARG A 1 116 ? 7.983 -7.446 -11.719 1.00 60.22 116 ARG A C 1
ATOM 924 O O . ARG A 1 116 ? 8.617 -8.070 -10.866 1.00 60.22 116 ARG A O 1
ATOM 931 N N . PHE A 1 117 ? 6.684 -7.638 -11.910 1.00 64.06 117 PHE A N 1
ATOM 932 C CA . PHE A 1 117 ? 6.099 -8.953 -11.685 1.00 64.06 117 PHE A CA 1
ATOM 933 C C . PHE A 1 117 ? 6.321 -9.708 -12.984 1.00 64.06 117 PHE A C 1
ATOM 935 O O . PHE A 1 117 ? 5.843 -9.288 -14.032 1.00 64.06 117 PHE A O 1
ATOM 942 N N . TYR A 1 118 ? 7.104 -10.774 -12.924 1.00 72.31 118 TYR A N 1
ATOM 943 C CA . TYR A 1 118 ? 7.448 -11.522 -14.118 1.00 72.31 118 TYR A CA 1
ATOM 944 C C . TYR A 1 118 ? 6.311 -12.496 -14.415 1.00 72.31 118 TYR A C 1
ATOM 946 O O . TYR A 1 118 ? 6.185 -13.546 -13.776 1.00 72.31 118 TYR A O 1
ATOM 954 N N . ARG A 1 119 ? 5.428 -12.088 -15.325 1.00 84.44 119 ARG A N 1
ATOM 955 C CA . ARG A 1 119 ? 4.406 -12.925 -15.952 1.00 84.44 119 ARG A CA 1
ATOM 956 C C . ARG A 1 119 ? 4.433 -12.646 -17.444 1.00 84.44 119 ARG A C 1
ATOM 958 O O . ARG A 1 119 ? 4.432 -11.491 -17.859 1.00 84.44 119 ARG A O 1
ATOM 965 N N . THR A 1 120 ? 4.422 -13.705 -18.234 1.00 87.31 120 THR A N 1
ATOM 966 C CA . THR A 1 120 ? 4.441 -13.615 -19.701 1.00 87.31 120 THR A CA 1
ATOM 967 C C . THR A 1 120 ? 3.080 -13.853 -20.317 1.00 87.31 120 THR A C 1
ATOM 969 O O . THR A 1 120 ? 2.868 -13.504 -21.475 1.00 87.31 120 THR A O 1
ATOM 972 N N . GLY A 1 121 ? 2.146 -14.413 -19.547 1.00 89.06 121 GLY A N 1
ATOM 973 C CA . GLY A 1 121 ? 0.803 -14.717 -20.007 1.00 89.06 121 GLY A CA 1
ATOM 974 C C . GLY A 1 121 ? 0.013 -15.533 -18.993 1.00 89.06 121 GLY A C 1
ATOM 975 O O . GLY A 1 121 ? 0.314 -15.540 -17.796 1.00 89.06 121 GLY A O 1
ATOM 976 N N . HIS A 1 122 ? -1.002 -16.225 -19.500 1.00 92.62 122 HIS A N 1
ATOM 977 C CA . HIS A 1 122 ? -1.837 -17.152 -18.748 1.00 92.62 122 HIS A CA 1
ATOM 978 C C . HIS A 1 122 ? -1.890 -18.504 -19.462 1.00 92.62 122 HIS A C 1
ATOM 980 O O . HIS A 1 122 ? -1.748 -18.565 -20.682 1.00 92.62 122 HIS A O 1
ATOM 986 N N . VAL A 1 123 ? -2.113 -19.571 -18.703 1.00 94.12 123 VAL A N 1
ATOM 987 C CA . VAL A 1 123 ? -2.308 -20.935 -19.208 1.00 94.12 123 VAL A CA 1
ATOM 988 C C . VAL A 1 123 ? -3.601 -21.507 -18.646 1.00 94.12 123 VAL A C 1
ATOM 990 O O . VAL A 1 123 ? -3.983 -21.179 -17.523 1.00 94.12 123 VAL A O 1
ATOM 993 N N . ASP A 1 124 ? -4.278 -22.353 -19.417 1.00 95.50 124 ASP A N 1
ATOM 994 C CA . ASP A 1 124 ? -5.437 -23.098 -18.926 1.00 95.50 124 ASP A CA 1
ATOM 995 C C . ASP A 1 124 ? -4.966 -24.134 -17.896 1.00 95.50 124 ASP A C 1
ATOM 997 O O . ASP A 1 124 ? -4.105 -24.968 -18.185 1.00 95.50 124 ASP A O 1
ATOM 1001 N N . VAL A 1 125 ? -5.502 -24.052 -16.679 1.00 95.62 125 VAL A N 1
ATOM 1002 C CA . VAL A 1 125 ? -5.219 -25.000 -15.587 1.00 95.62 125 VAL A CA 1
ATOM 1003 C C . VAL A 1 125 ? -6.316 -26.062 -15.442 1.00 95.62 125 VAL A C 1
ATOM 1005 O O . VAL A 1 125 ? -6.293 -26.861 -14.507 1.00 95.62 125 VAL A O 1
ATOM 1008 N N . GLY A 1 126 ? -7.259 -26.094 -16.384 1.00 94.12 126 GLY A N 1
ATOM 1009 C CA . GLY A 1 126 ? -8.372 -27.025 -16.481 1.00 94.12 126 GLY A CA 1
ATOM 1010 C C . GLY A 1 126 ? -9.726 -26.325 -16.373 1.00 94.12 126 GLY A C 1
ATOM 1011 O O . GLY A 1 126 ? -9.890 -25.335 -15.660 1.00 94.12 126 GLY A O 1
ATOM 1012 N N . TRP A 1 127 ? -10.732 -26.898 -17.042 1.00 93.69 127 TRP A N 1
ATOM 1013 C CA . TRP A 1 127 ? -12.142 -26.488 -16.942 1.00 93.69 127 TRP A CA 1
ATOM 1014 C C . TRP A 1 127 ? -12.412 -25.016 -17.310 1.00 93.69 127 TRP A C 1
ATOM 1016 O O . TRP A 1 127 ? -13.405 -24.442 -16.866 1.00 93.69 127 TRP A O 1
ATOM 1026 N N . GLY A 1 128 ? -11.545 -24.407 -18.126 1.00 93.50 128 GLY A N 1
ATOM 1027 C CA . GLY A 1 128 ? -11.647 -23.006 -18.540 1.00 93.50 128 GLY A CA 1
ATOM 1028 C C . GLY A 1 128 ? -11.093 -21.999 -17.526 1.00 93.50 128 GLY A C 1
ATOM 1029 O O . GLY A 1 128 ? -11.235 -20.795 -17.733 1.00 93.50 128 GLY A O 1
ATOM 1030 N N . ALA A 1 129 ? -10.464 -22.457 -16.439 1.00 94.81 129 ALA A N 1
ATOM 1031 C CA . ALA A 1 129 ? -9.782 -21.587 -15.489 1.00 94.81 129 ALA A CA 1
ATOM 1032 C C . ALA A 1 129 ? -8.381 -21.215 -15.996 1.00 94.81 129 ALA A C 1
ATOM 1034 O O . ALA A 1 129 ? -7.620 -22.067 -16.449 1.00 94.81 129 ALA A O 1
ATOM 1035 N N . LEU A 1 130 ? -8.012 -19.938 -15.872 1.00 94.56 130 LEU A N 1
ATOM 1036 C CA . LEU A 1 130 ? -6.703 -19.431 -16.286 1.00 94.56 130 LEU A CA 1
ATOM 1037 C C . LEU A 1 130 ? -5.780 -19.235 -15.078 1.00 94.56 130 LEU A C 1
ATOM 1039 O O . LEU A 1 130 ? -6.127 -18.537 -14.126 1.00 94.56 130 LEU A O 1
ATOM 1043 N N . GLY A 1 131 ? -4.580 -19.809 -15.138 1.00 92.00 131 GLY A N 1
ATOM 1044 C CA . GLY A 1 131 ? -3.481 -19.554 -14.208 1.00 92.00 131 GLY A CA 1
ATOM 1045 C C . GLY A 1 131 ? -2.443 -18.609 -14.812 1.00 92.00 131 GLY A C 1
ATOM 1046 O O . GLY A 1 131 ? -2.224 -18.611 -16.019 1.00 92.00 131 GLY A O 1
ATOM 1047 N N . THR A 1 132 ? -1.777 -17.796 -13.990 1.00 91.88 132 THR A N 1
ATOM 1048 C CA . THR A 1 132 ? -0.681 -16.933 -14.465 1.00 91.88 132 THR A CA 1
ATOM 1049 C C . THR A 1 132 ? 0.561 -17.765 -14.797 1.00 91.88 132 THR A C 1
ATOM 1051 O O . THR A 1 132 ? 0.920 -18.636 -14.005 1.00 91.88 132 THR A O 1
ATOM 1054 N N . ALA A 1 133 ? 1.261 -17.452 -15.887 1.00 90.88 133 ALA A N 1
ATOM 1055 C CA . ALA A 1 133 ? 2.438 -18.188 -16.348 1.00 90.88 133 ALA A CA 1
ATOM 1056 C C . ALA A 1 133 ? 3.670 -17.293 -16.557 1.00 90.88 133 ALA A C 1
ATOM 1058 O O . ALA A 1 133 ? 3.576 -16.062 -16.619 1.00 90.88 133 ALA A O 1
ATOM 1059 N N . TYR A 1 134 ? 4.829 -17.941 -16.660 1.00 90.50 134 TYR A N 1
ATOM 1060 C CA . TYR A 1 134 ? 6.110 -17.339 -17.013 1.00 90.50 134 TYR A CA 1
ATOM 1061 C C . TYR A 1 134 ? 6.805 -18.201 -18.074 1.00 90.50 134 TYR A C 1
ATOM 1063 O O . TYR A 1 134 ? 6.833 -19.423 -17.948 1.00 90.50 134 TYR A O 1
ATOM 1071 N N . ASP A 1 135 ? 7.380 -17.552 -19.081 1.00 89.44 135 ASP A N 1
ATOM 1072 C CA . ASP A 1 135 ? 8.089 -18.153 -20.211 1.00 89.44 135 ASP A CA 1
ATOM 1073 C C . ASP A 1 135 ? 9.387 -17.366 -20.452 1.00 89.44 135 ASP A C 1
ATOM 1075 O O . ASP A 1 135 ? 9.367 -16.182 -20.794 1.00 89.44 135 ASP A O 1
ATOM 1079 N N . SER A 1 136 ? 10.533 -18.011 -20.248 1.00 89.50 136 SER A N 1
ATOM 1080 C CA . SER A 1 136 ? 11.831 -17.345 -20.368 1.00 89.50 136 SER A CA 1
ATOM 1081 C C . SER A 1 136 ? 12.136 -16.845 -21.778 1.00 89.50 136 SER A C 1
ATOM 1083 O O . SER A 1 136 ? 12.821 -15.834 -21.905 1.00 89.50 136 SER A O 1
ATOM 1085 N N . GLU A 1 137 ? 11.628 -17.506 -22.819 1.00 90.50 137 GLU A N 1
ATOM 1086 C CA . GLU A 1 137 ? 11.875 -17.115 -24.212 1.00 90.50 137 GLU A CA 1
ATOM 1087 C C . GLU A 1 137 ? 11.113 -15.830 -24.559 1.00 90.50 137 GLU A C 1
ATOM 1089 O O . GLU A 1 137 ? 11.658 -14.918 -25.181 1.00 90.50 137 GLU A O 1
ATOM 1094 N N . ILE A 1 138 ? 9.866 -15.710 -24.084 1.00 86.31 138 ILE A N 1
ATOM 1095 C CA . ILE A 1 138 ? 9.059 -14.493 -24.267 1.00 86.31 138 ILE A CA 1
ATOM 1096 C C . ILE A 1 138 ? 9.701 -13.302 -23.552 1.00 86.31 138 ILE A C 1
ATOM 1098 O O . ILE A 1 138 ? 9.747 -12.209 -24.115 1.00 86.31 138 ILE A O 1
ATOM 1102 N N . GLU A 1 139 ? 10.190 -13.484 -22.324 1.00 83.00 139 GLU A N 1
ATOM 1103 C CA . GLU A 1 139 ? 10.853 -12.390 -21.603 1.00 83.00 139 GLU A CA 1
ATOM 1104 C C . GLU A 1 139 ? 12.184 -11.992 -22.240 1.00 83.00 139 GLU A C 1
ATOM 1106 O O . GLU A 1 139 ? 12.470 -10.799 -22.329 1.00 83.00 139 GLU A O 1
ATOM 1111 N N . ALA A 1 140 ? 12.975 -12.956 -22.721 1.00 80.56 140 ALA A N 1
ATOM 1112 C CA . ALA A 1 140 ? 14.235 -12.671 -23.402 1.00 80.56 140 ALA A CA 1
ATOM 1113 C C . ALA A 1 140 ? 14.032 -11.843 -24.683 1.00 80.56 140 ALA A C 1
ATOM 1115 O O . ALA A 1 140 ? 14.861 -10.996 -24.995 1.00 80.56 140 ALA A O 1
ATOM 1116 N N . GLY A 1 141 ? 12.914 -12.036 -25.392 1.00 78.06 141 GLY A N 1
ATOM 1117 C CA . GLY A 1 141 ? 12.559 -11.253 -26.580 1.00 78.06 141 GLY A CA 1
ATOM 1118 C C . GLY A 1 141 ? 12.003 -9.844 -26.312 1.00 78.06 141 GLY A C 1
ATOM 1119 O O . GLY A 1 141 ? 11.734 -9.122 -27.269 1.00 78.06 141 GLY A O 1
ATOM 1120 N N . ARG A 1 142 ? 11.781 -9.453 -25.046 1.00 68.00 142 ARG A N 1
ATOM 1121 C CA . ARG A 1 142 ? 11.251 -8.128 -24.647 1.00 68.00 142 ARG A CA 1
ATOM 1122 C C . ARG A 1 142 ? 12.319 -7.158 -24.131 1.00 68.00 142 ARG A C 1
ATOM 1124 O O . ARG A 1 142 ? 11.995 -5.989 -23.915 1.00 68.00 142 ARG A O 1
ATOM 1131 N N . MET A 1 143 ? 13.532 -7.648 -23.868 1.00 56.06 143 MET A N 1
ATOM 1132 C CA . MET A 1 143 ? 14.690 -6.846 -23.446 1.00 56.06 143 MET A CA 1
ATOM 1133 C C . MET A 1 143 ? 15.454 -6.308 -24.653 1.00 56.06 143 MET A C 1
ATOM 1135 O O . MET A 1 143 ? 15.954 -5.168 -24.534 1.00 56.06 143 MET A O 1
#

pLDDT: mean 86.76, std 18.66, range [25.33, 98.75]

Radius of gyration: 17.79 Å; chains: 1; bounding box: 42×43×40 Å

Sequence (143 aa):
MDLCHEDWYGSQGFPLNAEAFRFMAQLGVQDVVLNTPPVPVKDGKWELVDLVGVKNRVDEFGLKLTAIENTQIDMRHHMIAGGPRFEEQLENMLETIKNIGNAGIPVYTMSWRYPRFYRTGHVDVGWGALGTAYDSEIEAGRM

Secondary structure (DSSP, 8-state):
----SSSS----PPP--HHHHHHHHHTT--EEEEES--PPPBTTB--HHHHHHHHHHHHTTT-EEEEEE---GGGTHHHHHT-TTHHHHHHHHHHHHHHHHHTT--EEE---SPS-----EEEEEETTEEEEE--HHHHHTT-

Foldseek 3Di:
DPDPDDDPQPPPWPPLDPVVLLVCVVVVAAEDETEAPPADQDQLAGALVSLLVSQVSSVVSNHGHQEYEDHRCSLCVCCLVVHPCNVVSVVRVVVRVVSCVVSVRNYYHYDSDDDDPAFQAWDDPDPPDTDTHHDPVSVVVVD